Protein AF-A0A947FTN5-F1 (afdb_monomer_lite)

Radius of gyration: 24.8 Å; chains: 1; bounding box: 71×39×60 Å

pLDDT: mean 88.02, std 10.1, range [54.75, 98.0]

Foldseek 3Di:
DVVVVVVVVVVVCVVCVVVVVVVVVVVCLLVVQCVPQVVVCCVVDPPVPDDRRVSVVVVVVVVVVLVVCCVPPVSVVVVVVVLVVQCVDPVSVVVVVVVVVVVVVVPPDPPPFQPWDWDDDPNDTDTDGHPDD

Secondary structure (DSSP, 8-state):
-HHHHHHHHHHHHHHHHHHHHHHHHHHHHHHHHHHHHHHHHHHHS-GGG--TTHHHHHHHHHHHHHHHHTTSHHHHHHHHHHHHHHHHSTTHHHHHHHHHHHHHHHS------PPEEEEEETTEEEEEE----

Structure (mmCIF, N/CA/C/O backbone):
data_AF-A0A947FTN5-F1
#
_entry.id   AF-A0A947FTN5-F1
#
loop_
_atom_site.group_PDB
_atom_site.id
_atom_site.type_symbol
_atom_site.label_atom_id
_atom_site.label_alt_id
_atom_site.label_comp_id
_atom_site.label_asym_id
_atom_site.label_entity_id
_atom_site.label_seq_id
_atom_site.pdbx_PDB_ins_code
_atom_site.Cartn_x
_atom_site.Cartn_y
_atom_site.Cartn_z
_atom_site.occupancy
_atom_site.B_iso_or_equiv
_atom_site.auth_seq_id
_atom_site.auth_comp_id
_atom_site.auth_asym_id
_atom_site.auth_atom_id
_atom_site.pdbx_PDB_model_num
ATOM 1 N N . MET A 1 1 ? 22.599 9.149 31.351 1.00 59.62 1 MET A N 1
ATOM 2 C CA . MET A 1 1 ? 23.101 9.427 29.983 1.00 59.62 1 MET A CA 1
ATOM 3 C C . MET A 1 1 ? 22.448 8.566 28.904 1.00 59.62 1 MET A C 1
ATOM 5 O O . MET A 1 1 ? 21.858 9.151 28.008 1.00 59.62 1 MET A O 1
ATOM 9 N N . PHE A 1 2 ? 22.464 7.227 28.989 1.00 62.53 2 PHE A N 1
ATOM 10 C CA . PHE A 1 2 ? 21.884 6.349 27.950 1.00 62.53 2 PHE A CA 1
ATOM 11 C C . PHE A 1 2 ? 20.421 6.659 27.582 1.00 62.53 2 PHE A C 1
ATOM 13 O O . PHE A 1 2 ? 20.088 6.705 26.404 1.00 62.53 2 PHE A O 1
ATOM 20 N N . LYS A 1 3 ? 19.570 6.993 28.565 1.00 70.06 3 LYS A N 1
ATOM 21 C CA . LYS A 1 3 ? 18.168 7.387 28.317 1.00 70.06 3 LYS A CA 1
ATOM 22 C C . LYS A 1 3 ? 18.025 8.621 27.411 1.00 70.06 3 LYS A C 1
ATOM 24 O O . LYS A 1 3 ? 17.084 8.684 26.628 1.00 70.06 3 LYS A O 1
ATOM 29 N N . SER A 1 4 ? 18.950 9.581 27.489 1.00 78.25 4 SER A N 1
ATOM 30 C CA . SER A 1 4 ? 18.897 10.800 26.670 1.00 78.25 4 SER A CA 1
ATOM 31 C C . SER A 1 4 ? 19.336 10.536 25.232 1.00 78.25 4 SER A C 1
ATOM 33 O O . SER A 1 4 ? 18.697 11.026 24.309 1.00 78.25 4 SER A O 1
ATOM 35 N N . VAL A 1 5 ? 20.369 9.709 25.036 1.00 87.62 5 VAL A N 1
ATOM 36 C CA . VAL A 1 5 ? 20.842 9.324 23.696 1.00 87.62 5 VAL A CA 1
ATOM 37 C C . VAL A 1 5 ? 19.778 8.503 22.966 1.00 87.62 5 VAL A C 1
ATOM 39 O O . VAL A 1 5 ? 19.420 8.834 21.839 1.00 87.62 5 VAL A O 1
ATOM 42 N N . SER A 1 6 ? 19.196 7.494 23.627 1.00 88.69 6 SER A N 1
ATOM 43 C CA . SER A 1 6 ? 18.108 6.698 23.047 1.00 88.69 6 SER A CA 1
ATOM 44 C C . SER A 1 6 ? 16.892 7.553 22.703 1.00 88.69 6 SER A C 1
ATOM 46 O O . SER A 1 6 ? 16.314 7.374 21.638 1.00 88.69 6 SER A O 1
ATOM 48 N N . LYS A 1 7 ? 16.525 8.520 23.556 1.00 92.56 7 LYS A N 1
ATOM 49 C CA . LYS A 1 7 ? 15.414 9.438 23.273 1.00 92.56 7 LYS A CA 1
ATOM 50 C C . LYS A 1 7 ? 15.676 10.266 22.014 1.00 92.56 7 LYS A C 1
ATOM 52 O O . LYS A 1 7 ? 14.790 10.366 21.181 1.00 92.56 7 LYS A O 1
ATOM 57 N N . ILE A 1 8 ? 16.879 10.817 21.853 1.00 92.94 8 ILE A N 1
ATOM 58 C CA . ILE A 1 8 ? 17.237 11.620 20.672 1.00 92.94 8 ILE A CA 1
ATOM 59 C C . ILE A 1 8 ? 17.200 10.765 19.396 1.00 92.94 8 ILE A C 1
ATOM 61 O O . ILE A 1 8 ? 16.615 11.191 18.403 1.00 92.94 8 ILE A O 1
ATOM 65 N N . LEU A 1 9 ? 17.752 9.547 19.435 1.00 94.31 9 LEU A N 1
ATOM 66 C CA . LEU A 1 9 ? 17.729 8.625 18.294 1.00 94.31 9 LEU A CA 1
ATOM 67 C C . LEU A 1 9 ? 16.308 8.187 17.921 1.00 94.31 9 LEU A C 1
ATOM 69 O O . LEU A 1 9 ? 15.956 8.219 16.746 1.00 94.31 9 LEU A O 1
ATOM 73 N N . ILE A 1 10 ? 15.480 7.822 18.905 1.00 95.38 10 ILE A N 1
ATOM 74 C CA . ILE A 1 10 ? 14.082 7.429 18.675 1.00 95.38 10 ILE A CA 1
ATOM 75 C C . ILE A 1 10 ? 13.289 8.602 18.099 1.00 95.38 10 ILE A C 1
ATOM 77 O O . ILE A 1 10 ? 12.568 8.420 17.124 1.00 95.38 10 ILE A O 1
ATOM 81 N N . THR A 1 11 ? 13.452 9.811 18.644 1.00 94.38 11 THR A N 1
ATOM 82 C CA . THR A 1 11 ? 12.798 11.012 18.109 1.00 94.38 11 THR A CA 1
ATOM 83 C C . THR A 1 11 ? 13.216 11.268 16.662 1.00 94.38 11 THR A C 1
ATOM 85 O O . THR A 1 11 ? 12.353 11.476 15.812 1.00 94.38 11 THR A O 1
ATOM 88 N N . GLY A 1 12 ? 14.516 11.205 16.349 1.00 93.69 12 GLY A N 1
ATOM 89 C CA . GLY A 1 12 ? 15.010 11.351 14.977 1.00 93.69 12 GLY A CA 1
ATOM 90 C C . GLY A 1 12 ? 14.450 10.286 14.029 1.00 93.69 12 GLY A C 1
ATOM 91 O O . GLY A 1 12 ? 13.971 10.617 12.946 1.00 93.69 12 GLY A O 1
ATOM 92 N N . PHE A 1 13 ? 14.424 9.022 14.461 1.00 95.12 13 PHE A N 1
ATOM 93 C CA . PHE A 1 13 ? 13.866 7.920 13.678 1.00 95.12 13 PHE A CA 1
ATOM 94 C C . PHE A 1 13 ? 12.372 8.107 13.408 1.00 95.12 13 PHE A C 1
ATOM 96 O O . PHE A 1 13 ? 11.964 8.067 12.255 1.00 95.12 13 PHE A O 1
ATOM 103 N N . ILE A 1 14 ? 11.567 8.386 14.439 1.00 96.12 14 ILE A N 1
ATOM 104 C CA . ILE A 1 14 ? 10.121 8.634 14.307 1.00 96.12 14 ILE A CA 1
ATOM 105 C C . ILE A 1 14 ? 9.846 9.819 13.374 1.00 96.12 14 ILE A C 1
ATOM 107 O O . ILE A 1 14 ? 8.868 9.796 12.635 1.00 96.12 14 ILE A O 1
ATOM 111 N N . THR A 1 15 ? 10.716 10.831 13.373 1.00 96.25 15 THR A N 1
ATOM 112 C CA . THR A 1 15 ? 10.570 12.019 12.519 1.00 96.25 15 THR A CA 1
ATOM 113 C C . THR A 1 15 ? 10.845 11.700 11.047 1.00 96.25 15 THR A C 1
ATOM 115 O O . THR A 1 15 ? 10.141 12.189 10.168 1.00 96.25 15 THR A O 1
ATOM 118 N N . LEU A 1 16 ? 11.851 10.867 10.765 1.00 96.56 16 LEU A N 1
ATOM 119 C CA . LEU A 1 16 ? 12.217 10.465 9.402 1.00 96.56 16 LEU A CA 1
ATOM 120 C C . LEU A 1 16 ? 11.361 9.316 8.856 1.00 96.56 16 LEU A C 1
ATOM 122 O O . LEU A 1 16 ? 11.237 9.176 7.638 1.00 96.56 16 LEU A O 1
ATOM 126 N N . LEU A 1 17 ? 10.768 8.507 9.739 1.00 96.25 17 LEU A N 1
ATOM 127 C CA . LEU A 1 17 ? 10.007 7.310 9.389 1.00 96.25 17 LEU A CA 1
ATOM 128 C C . LEU A 1 17 ? 8.952 7.563 8.298 1.00 96.25 17 LEU A C 1
ATOM 130 O O . LEU A 1 17 ? 8.955 6.810 7.326 1.00 96.25 17 LEU A O 1
ATOM 134 N N . PRO A 1 18 ? 8.100 8.608 8.365 1.00 94.88 18 PRO A N 1
ATOM 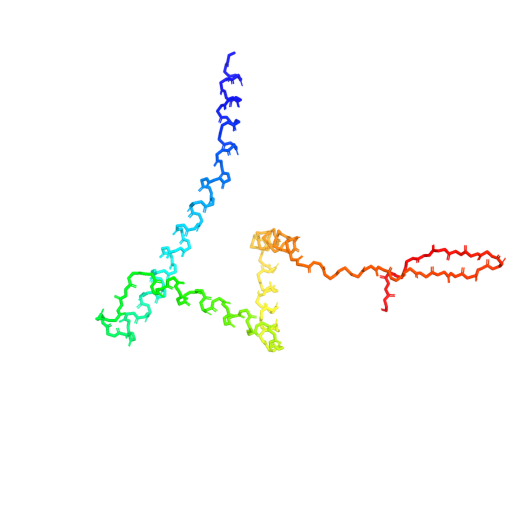135 C CA . PRO A 1 18 ? 7.067 8.826 7.353 1.00 94.88 18 PRO A CA 1
ATOM 136 C C . PRO A 1 18 ? 7.655 9.095 5.963 1.00 94.88 18 PRO A C 1
ATOM 138 O O . PRO A 1 18 ? 7.141 8.594 4.963 1.00 94.88 18 PRO A O 1
ATOM 141 N N . ILE A 1 19 ? 8.757 9.847 5.892 1.00 96.81 19 ILE A N 1
ATOM 142 C CA . ILE A 1 19 ? 9.411 10.220 4.630 1.00 96.81 19 ILE A CA 1
ATOM 143 C C . ILE A 1 19 ? 10.047 8.984 3.996 1.00 96.81 19 ILE A C 1
ATOM 145 O O . ILE A 1 19 ? 9.788 8.673 2.834 1.00 96.81 19 ILE A O 1
ATOM 149 N N . VAL A 1 20 ? 10.843 8.252 4.780 1.00 96.94 20 VAL A N 1
ATOM 150 C CA . VAL A 1 20 ? 11.516 7.031 4.321 1.00 96.94 20 VAL A CA 1
ATOM 151 C C . VAL A 1 20 ? 10.492 5.988 3.889 1.00 96.94 20 VAL A C 1
ATOM 153 O O . VAL A 1 20 ? 10.642 5.395 2.823 1.00 96.94 20 VAL A O 1
ATOM 156 N N . LEU A 1 21 ? 9.426 5.802 4.672 1.00 96.62 21 LEU A N 1
ATOM 157 C CA . LEU A 1 21 ? 8.365 4.855 4.353 1.00 96.62 21 LEU A CA 1
ATOM 158 C C . LEU A 1 21 ? 7.644 5.231 3.056 1.00 96.62 21 LEU A C 1
ATOM 160 O O . LEU A 1 21 ? 7.387 4.356 2.235 1.00 96.62 21 LEU A O 1
ATOM 164 N N . THR A 1 22 ? 7.371 6.518 2.836 1.00 96.31 22 THR A N 1
ATOM 165 C CA . THR A 1 22 ? 6.739 6.993 1.596 1.00 96.31 22 THR A CA 1
ATOM 166 C C . THR A 1 22 ? 7.616 6.697 0.381 1.00 96.31 22 THR A C 1
ATOM 168 O O . THR A 1 22 ? 7.147 6.099 -0.585 1.00 96.31 22 THR A O 1
ATOM 171 N N . ILE A 1 23 ? 8.903 7.057 0.438 1.00 97.81 23 ILE A N 1
ATOM 172 C CA . ILE A 1 23 ? 9.851 6.806 -0.659 1.00 97.81 23 ILE A CA 1
ATOM 173 C C . ILE A 1 23 ? 9.977 5.303 -0.927 1.00 97.81 23 ILE A C 1
ATOM 175 O O . ILE A 1 23 ? 9.925 4.874 -2.079 1.00 97.81 23 ILE A O 1
ATOM 179 N N . TYR A 1 24 ? 10.099 4.501 0.133 1.00 98.00 24 TYR A N 1
ATOM 180 C CA . TYR A 1 24 ? 10.187 3.050 0.026 1.00 98.00 24 TYR A CA 1
ATOM 181 C C . TYR A 1 24 ? 8.940 2.447 -0.626 1.00 98.00 24 TYR A C 1
ATOM 183 O O . TYR A 1 24 ? 9.070 1.646 -1.548 1.00 98.00 24 TYR A O 1
ATOM 191 N N . LEU A 1 25 ? 7.740 2.851 -0.196 1.00 96.50 25 LEU A N 1
ATOM 192 C CA . LEU A 1 25 ? 6.483 2.363 -0.766 1.00 96.50 25 LEU A CA 1
ATOM 193 C C . LEU A 1 25 ? 6.354 2.723 -2.247 1.00 96.50 25 LEU A C 1
ATOM 195 O O . LEU A 1 25 ? 6.007 1.859 -3.049 1.00 96.50 25 LEU A O 1
ATOM 199 N N . LEU A 1 26 ? 6.671 3.965 -2.626 1.00 95.69 26 LEU A N 1
ATOM 200 C CA . LEU A 1 26 ? 6.634 4.392 -4.026 1.00 95.69 26 LEU A CA 1
ATOM 201 C C . LEU A 1 26 ? 7.613 3.591 -4.887 1.00 95.69 26 LEU A C 1
ATOM 203 O O . LEU A 1 26 ? 7.235 3.105 -5.953 1.00 95.69 26 LEU A O 1
ATOM 207 N N . TYR A 1 27 ? 8.846 3.403 -4.411 1.00 96.12 27 TYR A N 1
ATOM 208 C CA . TYR A 1 27 ? 9.838 2.583 -5.100 1.00 96.12 27 TYR A CA 1
ATOM 209 C C . TYR A 1 27 ? 9.375 1.127 -5.231 1.00 96.12 27 TYR A C 1
ATOM 211 O O . TYR A 1 27 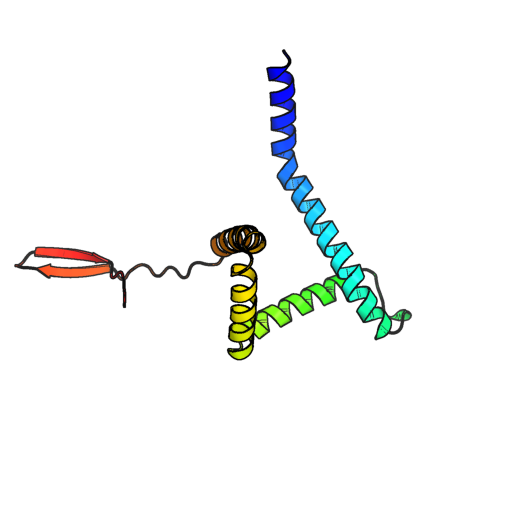? 9.441 0.549 -6.316 1.00 96.12 27 TYR A O 1
ATOM 219 N N . TRP A 1 28 ? 8.850 0.545 -4.150 1.00 96.38 28 TRP A N 1
ATOM 220 C CA . TRP A 1 28 ? 8.355 -0.829 -4.137 1.00 96.38 28 TRP A CA 1
ATOM 221 C C . TRP A 1 28 ? 7.200 -1.034 -5.123 1.00 96.38 28 TRP A C 1
ATOM 223 O O . TRP A 1 28 ? 7.230 -1.995 -5.892 1.00 96.38 28 TRP A O 1
ATOM 233 N N . ILE A 1 29 ? 6.226 -0.117 -5.168 1.00 94.12 29 ILE A N 1
ATOM 234 C CA . ILE A 1 29 ? 5.109 -0.169 -6.125 1.00 94.12 29 ILE A CA 1
ATOM 235 C C . ILE A 1 29 ? 5.623 -0.042 -7.561 1.00 94.12 29 ILE A C 1
ATOM 237 O O . ILE A 1 29 ? 5.232 -0.838 -8.413 1.00 94.12 29 ILE A O 1
ATOM 241 N N . ALA A 1 30 ? 6.506 0.922 -7.837 1.00 92.56 30 ALA A N 1
ATOM 242 C CA . ALA A 1 30 ? 7.028 1.153 -9.182 1.00 92.56 30 ALA A CA 1
ATOM 243 C C . ALA A 1 30 ? 7.792 -0.069 -9.711 1.00 92.56 30 ALA A C 1
ATOM 245 O O . ALA A 1 30 ? 7.512 -0.543 -10.811 1.00 92.56 30 ALA A O 1
ATOM 246 N N . VAL A 1 31 ? 8.701 -0.626 -8.906 1.00 93.81 31 VAL A N 1
ATOM 247 C CA . VAL A 1 31 ? 9.500 -1.799 -9.284 1.00 93.81 31 VAL A CA 1
ATOM 248 C C . VAL A 1 31 ? 8.633 -3.044 -9.415 1.00 93.81 31 VAL A C 1
ATOM 250 O O . VAL A 1 31 ? 8.764 -3.768 -10.397 1.00 93.81 31 VAL A O 1
ATOM 253 N N . THR A 1 32 ? 7.728 -3.290 -8.466 1.00 93.75 32 THR A N 1
ATOM 254 C CA . THR A 1 32 ? 6.860 -4.475 -8.509 1.00 93.75 32 THR A CA 1
ATOM 255 C C . THR A 1 32 ? 5.918 -4.414 -9.709 1.00 93.75 32 THR A C 1
ATOM 257 O O . THR A 1 32 ? 5.771 -5.400 -10.427 1.00 93.75 32 THR A O 1
ATOM 260 N N . SER A 1 33 ? 5.317 -3.252 -9.974 1.00 92.88 33 SER A N 1
ATOM 261 C CA . SER A 1 33 ? 4.443 -3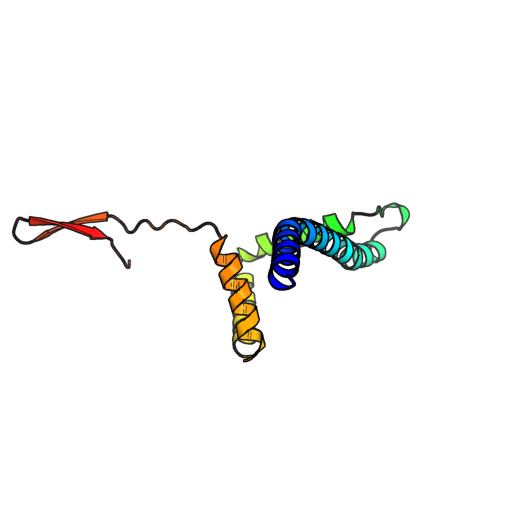.064 -11.133 1.00 92.88 33 SER A CA 1
ATOM 262 C C . SER A 1 33 ? 5.209 -3.258 -12.443 1.00 92.88 33 SER A C 1
ATOM 264 O O . SER A 1 33 ? 4.768 -4.006 -13.313 1.00 92.88 33 SER A O 1
ATOM 266 N N . GLU A 1 34 ? 6.409 -2.683 -12.557 1.00 92.06 34 GLU A N 1
ATOM 267 C CA . GLU A 1 34 ? 7.274 -2.875 -13.722 1.00 92.06 34 GLU A CA 1
ATOM 268 C C . GLU A 1 34 ? 7.689 -4.342 -13.908 1.00 92.06 34 GLU A C 1
ATOM 270 O O . GLU A 1 34 ? 7.687 -4.844 -15.027 1.00 92.06 34 GLU A O 1
ATOM 275 N N . GLN A 1 35 ? 7.996 -5.067 -12.833 1.00 91.00 35 GLN A N 1
ATOM 276 C CA . GLN A 1 35 ? 8.364 -6.481 -12.914 1.00 91.00 35 GLN A CA 1
ATOM 277 C C . GLN A 1 35 ? 7.192 -7.358 -13.358 1.00 91.00 35 GLN A C 1
ATOM 279 O O . GLN A 1 35 ? 7.349 -8.169 -14.268 1.00 91.00 35 GLN A O 1
ATOM 284 N N . VAL A 1 36 ? 6.016 -7.195 -12.745 1.00 90.81 36 VAL A N 1
ATOM 285 C CA . VAL A 1 36 ? 4.853 -8.050 -13.022 1.00 90.81 36 VAL A CA 1
ATOM 286 C C . VAL A 1 36 ? 4.216 -7.677 -14.361 1.00 90.81 36 VAL A C 1
ATOM 288 O O . VAL A 1 36 ? 4.077 -8.520 -15.248 1.00 90.81 36 VAL A O 1
ATOM 291 N N . MET A 1 37 ? 3.847 -6.407 -14.532 1.00 90.38 37 MET A N 1
ATOM 292 C CA . MET A 1 37 ? 3.159 -5.936 -15.736 1.00 90.38 37 MET A CA 1
ATOM 293 C C . MET A 1 37 ? 4.122 -5.801 -16.906 1.00 90.38 37 MET A C 1
ATOM 295 O O . MET A 1 37 ? 3.776 -6.163 -18.024 1.00 90.38 37 MET A O 1
ATOM 299 N N . GLY A 1 38 ? 5.341 -5.318 -16.667 1.00 86.62 38 GLY A N 1
ATOM 300 C CA . GLY A 1 38 ? 6.333 -5.172 -17.724 1.00 86.62 38 GLY A CA 1
ATOM 301 C C . GLY A 1 38 ? 6.765 -6.514 -18.304 1.00 86.62 38 GLY A C 1
ATOM 302 O O . GLY A 1 38 ? 6.876 -6.635 -19.522 1.00 86.62 38 GLY A O 1
ATOM 303 N N . SER A 1 39 ? 6.911 -7.553 -17.471 1.00 85.19 39 SER A N 1
ATOM 304 C CA . SER A 1 39 ? 7.137 -8.915 -17.968 1.00 85.19 39 SER A CA 1
ATOM 305 C C . SER A 1 39 ? 5.974 -9.392 -18.840 1.00 85.19 39 SER A C 1
ATOM 307 O O . SER A 1 39 ? 6.216 -9.820 -19.965 1.00 85.19 39 SER A O 1
ATOM 309 N N . ALA A 1 40 ? 4.725 -9.242 -18.383 1.00 86.62 40 ALA A N 1
ATOM 310 C CA . ALA A 1 40 ? 3.543 -9.612 -19.165 1.00 86.62 40 ALA A CA 1
ATOM 311 C C . ALA A 1 40 ? 3.448 -8.845 -20.498 1.00 86.62 40 ALA A C 1
ATOM 313 O O . ALA A 1 40 ? 3.133 -9.428 -21.533 1.00 86.62 40 ALA A O 1
ATOM 314 N N . LEU A 1 41 ? 3.773 -7.550 -20.493 1.00 85.44 41 LEU A N 1
ATOM 315 C CA . LEU A 1 41 ? 3.776 -6.708 -21.686 1.00 85.44 41 LEU A CA 1
ATOM 316 C C . LEU A 1 41 ? 4.846 -7.126 -22.690 1.00 85.44 41 LEU A C 1
ATOM 318 O O . LEU A 1 41 ? 4.551 -7.152 -23.877 1.00 85.44 41 LEU A O 1
ATOM 322 N N . ARG A 1 42 ? 6.054 -7.495 -22.250 1.00 82.94 42 ARG A N 1
ATOM 323 C CA . ARG A 1 42 ? 7.127 -7.962 -23.150 1.00 82.94 42 ARG A CA 1
ATOM 324 C C . ARG A 1 42 ? 6.797 -9.274 -23.863 1.00 82.94 42 ARG A C 1
ATOM 326 O O . ARG A 1 42 ? 7.347 -9.528 -24.925 1.00 82.94 42 ARG A O 1
ATOM 333 N N . PHE A 1 43 ? 5.898 -10.094 -23.316 1.00 82.00 43 PHE A N 1
ATOM 334 C CA . PHE A 1 43 ? 5.402 -11.283 -24.020 1.00 82.00 43 PHE A CA 1
ATOM 335 C C . PHE A 1 43 ? 4.436 -10.949 -25.164 1.00 82.00 43 PHE A C 1
ATOM 337 O O . PHE A 1 43 ? 4.281 -11.752 -26.080 1.00 82.00 43 PHE A O 1
ATOM 344 N N . ILE A 1 44 ? 3.766 -9.796 -25.104 1.00 82.00 44 ILE A N 1
ATOM 345 C CA . ILE A 1 44 ? 2.700 -9.411 -26.041 1.00 82.00 44 ILE A CA 1
ATOM 346 C C . ILE A 1 44 ? 3.188 -8.339 -27.029 1.00 82.00 44 ILE A C 1
ATOM 348 O O . ILE A 1 44 ? 2.774 -8.328 -28.187 1.00 82.00 44 ILE A O 1
ATOM 352 N N . LEU A 1 45 ? 4.061 -7.434 -26.582 1.00 78.25 45 LEU A N 1
ATOM 353 C CA . LEU A 1 45 ? 4.584 -6.310 -27.351 1.00 78.25 45 LEU A CA 1
ATOM 354 C C . LEU A 1 45 ? 5.995 -6.609 -27.880 1.00 78.25 45 LEU A C 1
ATOM 356 O O . LEU A 1 45 ? 6.820 -7.143 -27.139 1.00 78.25 45 LEU A O 1
ATOM 360 N N . PRO A 1 46 ? 6.318 -6.197 -29.120 1.00 75.94 46 PRO A N 1
ATOM 361 C CA . PRO A 1 46 ? 7.687 -6.222 -29.627 1.00 75.94 46 PRO A CA 1
ATOM 362 C C . PRO A 1 46 ? 8.629 -5.414 -28.723 1.00 75.94 46 PRO A C 1
ATOM 364 O O . PRO A 1 46 ? 8.282 -4.309 -28.299 1.00 75.94 46 PRO A O 1
ATOM 367 N N . GLU A 1 47 ? 9.846 -5.914 -28.483 1.00 70.19 47 GLU A N 1
ATOM 368 C CA . GLU A 1 47 ? 10.828 -5.257 -27.598 1.00 70.19 47 GLU A CA 1
ATOM 369 C C . GLU A 1 47 ? 11.128 -3.802 -27.998 1.00 70.19 47 GLU A C 1
ATOM 371 O O . GLU A 1 47 ? 11.391 -2.965 -27.140 1.00 70.19 47 GLU A O 1
ATOM 376 N N . ALA A 1 48 ? 10.996 -3.470 -29.286 1.00 68.00 48 ALA A N 1
ATOM 377 C CA . ALA A 1 48 ? 11.200 -2.122 -29.814 1.00 68.00 48 ALA A CA 1
ATOM 378 C C . ALA A 1 48 ? 10.195 -1.072 -29.295 1.00 68.00 48 ALA A C 1
ATOM 380 O O . ALA A 1 48 ? 10.459 0.123 -29.396 1.00 68.00 48 ALA A O 1
ATOM 381 N N . THR A 1 49 ? 9.041 -1.486 -28.762 1.00 73.19 49 THR A N 1
ATOM 382 C CA . THR A 1 49 ? 7.998 -0.578 -28.244 1.00 73.19 49 THR A CA 1
ATOM 383 C C . THR A 1 49 ? 8.028 -0.470 -26.716 1.00 73.19 49 THR A C 1
ATOM 385 O O . THR A 1 49 ? 7.324 0.355 -26.135 1.00 73.19 49 THR A O 1
ATOM 388 N N . TYR A 1 50 ? 8.844 -1.285 -26.044 1.00 77.56 50 TYR A N 1
ATOM 389 C CA . TYR A 1 50 ? 8.915 -1.305 -24.591 1.00 77.56 50 TYR A CA 1
ATOM 390 C C . TY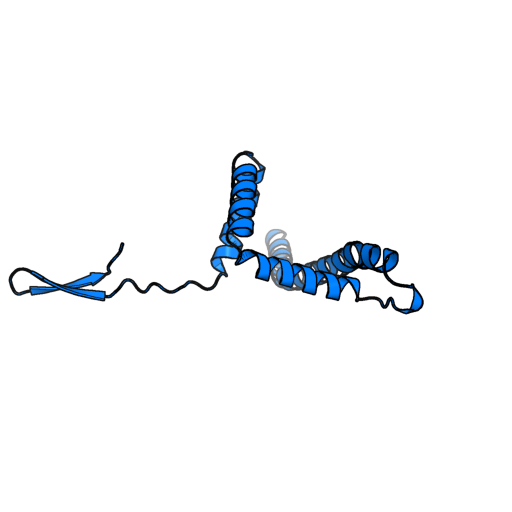R A 1 50 ? 9.882 -0.239 -24.062 1.00 77.56 50 TYR A C 1
ATOM 392 O O . TYR A 1 50 ? 11.080 -0.277 -24.331 1.00 77.56 50 TYR A O 1
ATOM 400 N N . PHE A 1 51 ? 9.376 0.674 -23.234 1.00 81.25 51 PHE A N 1
ATOM 401 C CA . PHE A 1 51 ? 10.170 1.634 -22.470 1.00 81.25 51 PHE A CA 1
ATOM 402 C C . PHE A 1 51 ? 10.013 1.395 -20.959 1.00 81.25 51 PHE A C 1
ATOM 404 O O . PHE A 1 51 ? 8.911 1.066 -20.507 1.00 81.25 51 PHE A O 1
ATOM 411 N N . PRO A 1 52 ? 11.082 1.569 -20.158 1.00 79.06 52 PRO A N 1
ATOM 412 C CA . PRO A 1 52 ? 10.994 1.464 -18.704 1.00 79.06 52 PRO A CA 1
ATOM 413 C C . PRO A 1 52 ? 9.910 2.396 -18.144 1.00 79.06 52 PRO A C 1
ATOM 415 O O . PRO A 1 52 ? 9.932 3.597 -18.408 1.00 79.06 52 PRO A O 1
ATOM 418 N N . GLY A 1 53 ? 8.955 1.840 -17.394 1.00 84.12 53 GLY A N 1
ATOM 419 C CA . GLY A 1 53 ? 7.810 2.569 -16.827 1.00 84.12 53 GLY A CA 1
ATOM 420 C C . GLY A 1 53 ? 6.457 2.243 -17.473 1.00 84.12 53 GLY A C 1
ATOM 421 O O . GLY A 1 53 ? 5.413 2.584 -16.911 1.00 84.12 53 GLY A O 1
ATOM 422 N N . LEU A 1 54 ? 6.440 1.534 -18.608 1.00 88.62 54 LEU A N 1
ATOM 423 C CA . LEU A 1 54 ? 5.206 1.010 -19.210 1.00 88.62 54 LEU A CA 1
ATOM 424 C C . LEU A 1 54 ? 4.489 0.017 -18.297 1.00 88.62 54 LEU A C 1
ATOM 426 O O . LEU A 1 54 ? 3.262 0.030 -18.233 1.00 88.62 54 LEU A O 1
ATOM 430 N N . GLY A 1 55 ? 5.234 -0.821 -17.573 1.00 89.88 55 GLY A N 1
ATOM 431 C CA . GLY A 1 55 ? 4.650 -1.751 -16.615 1.00 89.88 55 GLY A CA 1
ATOM 432 C C . GLY A 1 55 ? 3.982 -1.004 -15.463 1.00 89.88 55 GLY A C 1
ATOM 433 O O . GLY A 1 55 ? 2.849 -1.320 -15.106 1.00 89.88 55 GLY A O 1
ATOM 434 N N . MET A 1 56 ? 4.611 0.064 -14.961 1.00 93.12 56 MET A N 1
ATOM 435 C CA . MET A 1 56 ? 3.992 0.947 -13.965 1.00 93.12 56 MET A CA 1
ATOM 436 C C . MET A 1 56 ? 2.666 1.549 -14.459 1.00 93.12 56 MET A C 1
ATOM 438 O O . MET A 1 56 ? 1.666 1.479 -13.740 1.00 93.12 56 MET A O 1
ATOM 442 N N . LEU A 1 57 ? 2.638 2.094 -15.681 1.00 92.44 57 LEU A N 1
ATOM 443 C CA . LEU A 1 57 ? 1.420 2.640 -16.295 1.00 92.44 57 LEU A CA 1
ATOM 444 C C . LEU A 1 57 ? 0.338 1.574 -16.483 1.00 92.44 57 LEU A C 1
ATOM 446 O O . LEU A 1 57 ? -0.820 1.806 -16.140 1.00 92.44 57 LEU A O 1
ATOM 450 N N . ALA A 1 58 ? 0.705 0.396 -16.982 1.00 91.81 58 ALA A N 1
ATOM 451 C CA . ALA A 1 58 ? -0.229 -0.708 -17.150 1.00 91.81 58 ALA A CA 1
ATOM 452 C C . ALA A 1 58 ? -0.807 -1.177 -15.810 1.00 91.81 58 ALA A C 1
ATOM 454 O O . ALA A 1 58 ? -2.006 -1.428 -15.726 1.00 91.81 58 ALA A O 1
ATOM 455 N N . GLY A 1 59 ? -0.001 -1.215 -14.746 1.00 93.81 59 GLY A N 1
ATOM 456 C CA . GLY A 1 59 ? -0.487 -1.505 -13.398 1.00 93.81 59 GLY A CA 1
ATOM 457 C C . GLY A 1 59 ? -1.493 -0.465 -12.901 1.00 93.81 59 GLY A C 1
ATOM 458 O O . GLY A 1 59 ? -2.530 -0.832 -12.354 1.00 93.81 59 GLY A O 1
ATOM 459 N N . LEU A 1 60 ? -1.245 0.824 -13.152 1.00 94.69 60 LEU A N 1
ATOM 460 C CA . LEU A 1 60 ? -2.197 1.902 -12.850 1.00 94.69 60 LEU A CA 1
ATOM 461 C C . LEU A 1 60 ? -3.525 1.722 -13.595 1.00 94.69 60 LEU A C 1
ATOM 463 O O . LEU A 1 60 ? -4.592 1.810 -12.987 1.00 94.69 60 LEU A O 1
ATOM 467 N N . VAL A 1 61 ? -3.464 1.423 -14.895 1.00 95.06 61 VAL A N 1
ATOM 468 C CA . VAL A 1 61 ? -4.653 1.139 -15.711 1.00 95.06 61 VAL A CA 1
ATOM 469 C C . VAL A 1 61 ? -5.389 -0.093 -15.188 1.00 95.06 61 VAL A C 1
ATOM 471 O O . VAL A 1 61 ? -6.611 -0.067 -15.068 1.00 95.06 61 VAL A O 1
ATOM 474 N N . LEU A 1 62 ? -4.670 -1.153 -14.817 1.00 94.19 62 LEU A N 1
ATOM 475 C CA . LEU A 1 62 ? -5.262 -2.366 -14.261 1.00 94.19 62 LEU A CA 1
ATOM 476 C C . LEU A 1 62 ? -6.003 -2.078 -12.952 1.00 94.19 62 LEU A C 1
ATOM 478 O O . LEU A 1 62 ? -7.151 -2.490 -12.804 1.00 94.19 62 LEU A O 1
ATOM 482 N N . VAL A 1 63 ? -5.394 -1.328 -12.030 1.00 94.19 63 VAL A N 1
ATOM 483 C CA . VAL A 1 63 ? -6.049 -0.921 -10.775 1.00 94.19 63 VAL A CA 1
ATOM 484 C C . VAL A 1 63 ? -7.301 -0.090 -11.057 1.00 94.19 63 VAL A C 1
ATOM 486 O O . VAL A 1 63 ? -8.339 -0.321 -10.438 1.00 94.19 63 VAL A O 1
ATOM 489 N N . PHE A 1 64 ? -7.238 0.832 -12.020 1.00 95.00 64 PHE A N 1
ATOM 490 C CA . PHE A 1 64 ? -8.393 1.628 -12.428 1.00 95.00 64 PHE A CA 1
ATOM 491 C C . PHE A 1 64 ? -9.531 0.755 -12.975 1.00 95.00 64 PHE A C 1
ATOM 493 O O . PHE A 1 64 ? -10.676 0.898 -12.546 1.00 95.00 64 PHE A O 1
ATOM 500 N N . VAL A 1 65 ? -9.224 -0.195 -13.862 1.00 95.81 65 VAL A N 1
ATOM 501 C CA . VAL A 1 65 ? -10.209 -1.131 -14.422 1.00 95.81 65 VAL A CA 1
ATOM 502 C C . VAL A 1 65 ? -10.830 -1.997 -13.328 1.00 95.81 65 VAL A C 1
ATOM 504 O O . VAL A 1 65 ? -12.053 -2.118 -13.277 1.00 95.81 65 VAL A O 1
ATOM 507 N N . VAL A 1 66 ? -10.026 -2.544 -12.411 1.00 94.44 66 VAL A N 1
ATOM 508 C CA . VAL A 1 66 ? -10.534 -3.297 -11.252 1.00 94.44 66 VAL A CA 1
ATOM 509 C C . VAL A 1 66 ? -11.477 -2.425 -10.419 1.00 94.44 66 VAL A C 1
ATOM 511 O O . VAL A 1 66 ? -12.568 -2.871 -10.067 1.00 94.44 66 VAL A O 1
ATOM 514 N N . GLY A 1 67 ? -11.112 -1.166 -10.167 1.00 91.94 67 GLY A N 1
ATOM 515 C CA . GLY A 1 67 ? -11.962 -0.204 -9.464 1.00 91.94 67 GLY A CA 1
ATOM 516 C C . GLY A 1 67 ? -13.297 0.047 -10.170 1.00 91.94 67 GLY A C 1
ATOM 517 O O . GLY A 1 67 ? -14.344 0.034 -9.526 1.00 91.94 67 GLY A O 1
ATOM 518 N N . LEU A 1 68 ? -13.293 0.203 -11.496 1.00 94.25 68 LEU A N 1
ATOM 519 C CA . LEU A 1 68 ? -14.524 0.339 -12.280 1.00 94.25 68 LEU A CA 1
ATOM 520 C C . LEU A 1 68 ? -15.405 -0.910 -12.186 1.00 94.25 68 LEU A C 1
ATOM 522 O O . LEU A 1 68 ? -16.621 -0.793 -12.015 1.00 94.25 68 LEU A O 1
ATOM 526 N N . MET A 1 69 ? -14.794 -2.094 -12.253 1.00 95.50 69 MET A N 1
ATOM 527 C CA . MET A 1 69 ? -15.492 -3.376 -12.169 1.00 95.50 69 MET A CA 1
ATOM 528 C C . MET A 1 69 ? -16.199 -3.579 -10.827 1.00 95.50 69 MET A C 1
ATOM 530 O O . MET A 1 69 ? -17.221 -4.261 -10.796 1.00 95.50 69 MET A O 1
ATOM 534 N N . MET A 1 70 ? -15.737 -2.956 -9.737 1.00 91.75 70 MET A N 1
ATOM 535 C CA . MET A 1 70 ? -16.402 -3.041 -8.428 1.00 91.75 70 MET A CA 1
ATOM 536 C C . MET A 1 70 ? -17.834 -2.484 -8.416 1.00 91.75 70 MET A C 1
ATOM 538 O O . MET A 1 70 ? -18.609 -2.834 -7.526 1.00 91.75 70 MET A O 1
ATOM 542 N N . ASN A 1 71 ? -18.219 -1.670 -9.406 1.00 89.88 71 ASN A N 1
ATOM 543 C CA . ASN A 1 71 ? -19.603 -1.212 -9.566 1.00 89.88 71 ASN A CA 1
ATOM 544 C C . ASN A 1 71 ? -20.543 -2.317 -10.078 1.00 89.88 71 ASN A C 1
ATOM 546 O O . ASN A 1 71 ? -21.762 -2.202 -9.954 1.00 89.88 71 ASN A O 1
ATOM 550 N N . ALA A 1 72 ? -20.001 -3.394 -10.652 1.00 94.69 72 ALA A N 1
ATOM 551 C CA . ALA A 1 72 ? -20.797 -4.512 -11.125 1.00 94.69 72 ALA A CA 1
ATOM 552 C C . ALA A 1 72 ? -21.216 -5.405 -9.947 1.00 94.69 72 ALA A C 1
ATOM 554 O O . ALA A 1 72 ? -20.380 -5.868 -9.168 1.00 94.69 72 ALA A O 1
ATOM 555 N N . TYR A 1 73 ? -22.515 -5.707 -9.850 1.00 93.69 73 TYR A N 1
ATOM 556 C CA . TYR A 1 73 ? -23.075 -6.517 -8.760 1.00 93.69 73 TYR A CA 1
ATOM 557 C C . TYR A 1 73 ? -22.359 -7.867 -8.592 1.00 93.69 73 TYR A C 1
ATOM 559 O O . TYR A 1 73 ? -22.011 -8.253 -7.477 1.00 93.69 73 TYR A O 1
ATOM 567 N N . VAL A 1 74 ? -22.078 -8.552 -9.705 1.00 95.62 74 VAL A N 1
ATOM 568 C CA . VAL A 1 74 ? -21.395 -9.856 -9.708 1.00 95.62 74 VAL A CA 1
ATOM 569 C C . VAL A 1 74 ? -19.997 -9.755 -9.100 1.00 95.62 74 VAL A C 1
ATOM 571 O O . VAL A 1 74 ? -19.622 -10.583 -8.274 1.00 95.62 74 VAL A O 1
ATOM 574 N N . VAL A 1 75 ? -19.237 -8.721 -9.464 1.00 94.81 75 VAL A N 1
ATOM 575 C CA . VAL A 1 75 ? -17.873 -8.514 -8.961 1.00 94.81 75 VAL A CA 1
ATOM 576 C C . VAL A 1 75 ? -17.911 -8.232 -7.464 1.00 94.81 75 VAL A C 1
ATOM 578 O O . VAL A 1 75 ? -17.201 -8.885 -6.704 1.00 94.81 75 VAL A O 1
ATOM 581 N N . ARG A 1 76 ? -18.806 -7.344 -7.016 1.00 92.88 76 ARG A N 1
ATOM 582 C CA . ARG A 1 76 ? -18.992 -7.051 -5.590 1.00 92.88 76 ARG A CA 1
ATOM 583 C C . ARG A 1 76 ? -19.339 -8.307 -4.783 1.00 92.88 76 ARG A C 1
ATOM 585 O O . ARG A 1 76 ? -18.784 -8.503 -3.704 1.00 92.88 76 ARG A O 1
ATOM 592 N N . GLN A 1 77 ? -20.216 -9.161 -5.312 1.00 95.00 77 GLN A N 1
ATOM 593 C CA . GLN A 1 77 ? -20.592 -10.424 -4.673 1.00 95.00 77 GLN A CA 1
ATOM 594 C C . GLN A 1 77 ? -19.386 -11.368 -4.546 1.00 95.00 77 GLN A C 1
ATOM 596 O O . GLN A 1 77 ? -19.122 -11.888 -3.464 1.00 95.00 77 GLN A O 1
ATOM 601 N N . LEU A 1 78 ? -18.625 -11.563 -5.629 1.00 95.38 78 LEU A N 1
ATOM 602 C CA . LEU A 1 78 ? -17.442 -12.430 -5.636 1.00 95.38 78 LEU A CA 1
ATOM 603 C C . LEU A 1 78 ? -16.364 -11.944 -4.661 1.00 95.38 78 LEU A C 1
ATOM 605 O O . LEU A 1 78 ? -15.819 -12.744 -3.901 1.00 95.38 78 LEU A O 1
ATOM 609 N N . PHE A 1 79 ? -16.097 -10.637 -4.639 1.00 93.88 79 PHE A N 1
ATOM 610 C CA . PHE A 1 79 ? -15.163 -10.040 -3.686 1.00 93.88 79 PHE A CA 1
ATOM 611 C C . PHE A 1 79 ? -15.611 -10.258 -2.237 1.00 93.88 79 PHE A C 1
ATOM 613 O O . PHE A 1 79 ? -14.794 -10.659 -1.410 1.00 93.88 79 PHE A O 1
ATOM 620 N N . GLY A 1 80 ? -16.904 -10.085 -1.937 1.00 93.31 80 GLY A N 1
ATOM 621 C CA . GLY A 1 80 ? -17.451 -10.345 -0.603 1.00 93.31 80 GLY A CA 1
ATOM 622 C C . GLY A 1 80 ? -17.316 -11.808 -0.163 1.00 93.31 80 GLY A C 1
ATOM 623 O O . GLY A 1 80 ? -17.014 -12.081 0.997 1.00 93.31 80 GLY A O 1
ATOM 624 N N . LEU A 1 81 ? -17.472 -12.770 -1.080 1.00 95.12 81 LEU A N 1
ATOM 625 C CA . LEU A 1 81 ? -17.241 -14.190 -0.779 1.00 95.12 81 LEU A CA 1
ATOM 626 C C . LEU A 1 81 ? -15.766 -14.477 -0.459 1.00 95.12 81 LEU A C 1
ATOM 628 O O . LEU A 1 81 ? -15.469 -15.204 0.492 1.00 95.12 81 LEU A O 1
ATOM 632 N N . GLY A 1 82 ? -14.840 -13.889 -1.222 1.00 94.00 82 GLY A N 1
ATOM 633 C CA . GLY A 1 82 ? -13.404 -13.998 -0.954 1.00 94.00 82 GLY A CA 1
ATOM 634 C C . GLY A 1 82 ? -13.020 -13.387 0.394 1.00 94.00 82 GLY A C 1
ATOM 635 O O . GLY A 1 82 ? -12.290 -13.993 1.175 1.00 94.00 82 GLY A O 1
ATOM 636 N N . GLU A 1 83 ? -13.580 -12.225 0.713 1.00 93.38 83 GLU A N 1
ATOM 637 C CA . GLU A 1 83 ? -13.393 -11.557 1.998 1.00 93.38 83 GLU A CA 1
ATOM 638 C C . GLU A 1 83 ? -13.883 -12.428 3.170 1.00 93.38 83 GLU A C 1
ATOM 640 O O . GLU A 1 83 ? -13.160 -12.630 4.149 1.00 93.38 83 GLU A O 1
ATOM 645 N N . GLN A 1 84 ? -15.063 -13.045 3.049 1.00 94.25 84 GLN A N 1
ATOM 646 C CA . GLN A 1 84 ? -15.566 -13.988 4.054 1.00 94.25 84 GLN A CA 1
ATOM 647 C C . GLN A 1 84 ? -14.627 -15.182 4.265 1.00 94.25 84 GLN A C 1
ATOM 649 O O . GLN A 1 84 ? -14.472 -15.642 5.398 1.00 94.25 84 GLN A O 1
ATOM 654 N N . LEU A 1 85 ? -13.987 -15.684 3.204 1.00 95.00 85 LEU A N 1
ATOM 655 C CA . LEU A 1 85 ? -13.009 -16.766 3.312 1.00 95.00 85 LEU A CA 1
ATOM 656 C C . LEU A 1 85 ? -11.778 -16.328 4.119 1.00 95.00 85 LEU A C 1
ATOM 658 O O . LEU A 1 85 ? -11.344 -17.057 5.012 1.00 95.00 85 LEU A O 1
ATOM 662 N N . LEU A 1 86 ? -11.259 -15.12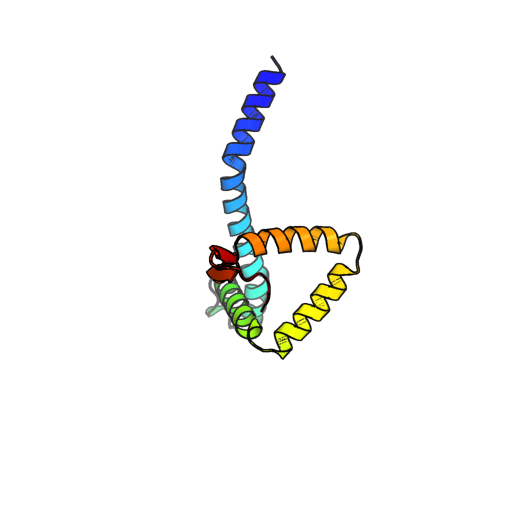3 3.866 1.00 94.25 86 LEU A N 1
ATOM 663 C CA . LEU A 1 86 ? -10.135 -14.559 4.620 1.00 94.25 86 LEU A CA 1
ATOM 664 C C . LEU A 1 86 ? -10.483 -14.377 6.104 1.00 94.25 86 LEU A C 1
ATOM 666 O O . LEU A 1 86 ? -9.676 -14.707 6.976 1.00 94.25 86 LEU A O 1
ATOM 670 N N . TYR A 1 87 ? -11.708 -13.936 6.409 1.00 93.69 87 TYR A N 1
ATOM 671 C CA . TYR A 1 87 ? -12.181 -13.761 7.785 1.00 93.69 87 TYR A CA 1
ATOM 672 C C . TYR A 1 87 ? -12.339 -15.067 8.577 1.00 93.69 87 TYR A C 1
ATOM 674 O O . TYR A 1 87 ? -12.341 -15.033 9.812 1.00 93.69 87 TYR A O 1
ATOM 682 N N . ARG A 1 88 ? -12.442 -16.222 7.910 1.00 94.56 88 ARG A N 1
ATOM 683 C CA . ARG A 1 88 ? -12.518 -17.529 8.588 1.00 94.56 88 ARG A CA 1
ATOM 684 C C . ARG A 1 88 ? -11.176 -17.985 9.154 1.00 94.56 88 ARG A C 1
ATOM 686 O O . ARG A 1 88 ? -11.158 -18.763 10.105 1.00 94.56 88 ARG A O 1
ATOM 693 N N . LEU A 1 89 ? -10.059 -17.505 8.611 1.00 95.06 89 LEU A N 1
ATOM 694 C CA . LEU A 1 89 ? -8.727 -17.944 9.019 1.00 95.06 89 LEU A CA 1
ATOM 695 C C . LEU A 1 89 ? -8.240 -17.118 10.226 1.00 95.06 89 LEU A C 1
ATOM 697 O O . LEU A 1 89 ? -8.071 -15.905 10.106 1.00 95.06 89 LEU A O 1
ATOM 701 N N . PRO A 1 90 ? -7.996 -17.733 11.402 1.00 86.62 90 PRO A N 1
ATOM 702 C CA . PRO A 1 90 ? -7.850 -17.018 12.674 1.00 86.62 90 PRO A CA 1
ATOM 703 C C . PRO A 1 90 ? -6.669 -16.040 12.740 1.00 86.62 90 PRO A C 1
ATOM 705 O O . PRO A 1 90 ? -6.768 -15.042 13.448 1.00 86.62 90 PRO A O 1
ATOM 708 N N . LEU A 1 91 ? -5.588 -16.294 11.999 1.00 94.44 91 LEU A N 1
ATOM 709 C CA . LEU A 1 91 ? -4.440 -15.384 11.912 1.00 94.44 91 LEU A CA 1
ATOM 710 C C . LEU A 1 91 ? -4.643 -14.307 10.835 1.00 94.44 91 LEU A C 1
ATOM 712 O O . LEU A 1 91 ? -4.401 -13.127 11.079 1.00 94.44 91 LEU A O 1
ATOM 716 N N . ILE A 1 92 ? -5.140 -14.703 9.660 1.00 95.69 92 ILE A N 1
ATOM 717 C CA . ILE A 1 92 ? -5.301 -13.810 8.502 1.00 95.69 92 ILE A CA 1
ATOM 718 C C . ILE A 1 92 ? -6.390 -12.769 8.761 1.00 95.69 92 ILE A C 1
ATOM 720 O O . ILE A 1 92 ? -6.204 -11.596 8.440 1.00 95.69 92 ILE A O 1
ATOM 724 N N . LYS A 1 93 ? -7.490 -13.166 9.414 1.00 94.19 93 LYS A N 1
ATOM 725 C CA . LYS A 1 93 ? -8.617 -12.277 9.719 1.00 94.19 93 LYS A CA 1
ATOM 726 C C . LYS A 1 93 ? -8.199 -11.034 10.503 1.00 94.19 93 LYS A C 1
ATOM 728 O O . LYS A 1 93 ? -8.751 -9.964 10.274 1.00 94.19 93 LYS A O 1
ATOM 733 N N . THR A 1 94 ? -7.239 -11.169 11.419 1.00 94.69 94 THR A N 1
ATOM 734 C CA . THR A 1 94 ? -6.790 -10.072 12.287 1.00 94.69 94 THR A CA 1
ATOM 735 C C . THR A 1 94 ? -6.026 -9.033 11.477 1.00 94.69 94 THR A C 1
ATOM 737 O O . THR A 1 94 ? -6.298 -7.842 11.591 1.00 94.69 94 THR A O 1
ATOM 740 N N . VAL A 1 95 ? -5.118 -9.492 10.613 1.00 95.50 95 VAL A N 1
ATOM 741 C CA . VAL A 1 95 ? -4.323 -8.621 9.741 1.00 95.50 95 VAL A CA 1
ATOM 742 C C . VAL A 1 95 ? -5.218 -7.958 8.697 1.00 95.50 95 VAL A C 1
ATOM 744 O O . VAL A 1 95 ? -5.192 -6.739 8.559 1.00 95.50 95 VAL A O 1
ATOM 747 N N . TYR A 1 96 ? -6.066 -8.736 8.016 1.00 93.25 96 TYR A N 1
ATOM 748 C CA . TYR A 1 96 ? -6.976 -8.215 6.997 1.00 93.25 96 TYR A CA 1
ATOM 749 C C . TYR A 1 96 ? -7.939 -7.168 7.570 1.00 93.25 96 TYR A C 1
ATOM 751 O O . TYR A 1 96 ? -8.091 -6.102 6.981 1.00 93.25 96 TYR A O 1
ATOM 759 N N . ARG A 1 97 ? -8.525 -7.420 8.754 1.00 92.56 97 ARG A N 1
ATOM 760 C CA . ARG A 1 97 ? -9.398 -6.448 9.431 1.00 92.56 97 ARG A CA 1
ATOM 761 C C . ARG A 1 97 ? -8.675 -5.142 9.741 1.00 92.56 97 ARG A C 1
ATOM 763 O O . ARG A 1 97 ? -9.211 -4.088 9.444 1.00 92.56 97 ARG A O 1
ATOM 770 N N . ALA A 1 98 ? -7.463 -5.209 10.291 1.00 94.12 98 ALA A N 1
ATOM 771 C CA . ALA A 1 98 ? -6.710 -4.008 10.644 1.00 94.12 98 ALA A CA 1
ATOM 772 C C . ALA A 1 98 ? -6.436 -3.119 9.419 1.00 94.12 98 ALA A C 1
ATOM 774 O O . ALA A 1 98 ? -6.613 -1.905 9.488 1.00 94.12 98 ALA A O 1
ATOM 775 N N . PHE A 1 99 ? -6.056 -3.720 8.287 1.00 93.50 99 PHE A N 1
ATOM 776 C CA . PHE A 1 99 ? -5.898 -2.978 7.035 1.00 93.50 99 PHE A CA 1
ATOM 777 C C . PHE A 1 99 ? -7.230 -2.431 6.522 1.00 93.50 99 PHE A C 1
ATOM 779 O O . PHE A 1 99 ? -7.293 -1.268 6.134 1.00 93.50 99 PHE A O 1
ATOM 786 N N . ARG A 1 100 ? -8.291 -3.245 6.540 1.00 91.50 100 ARG A N 1
ATOM 787 C CA . ARG A 1 100 ? -9.628 -2.840 6.097 1.00 91.50 100 ARG A CA 1
ATOM 788 C C . ARG A 1 100 ? -10.126 -1.616 6.866 1.00 91.50 100 ARG A C 1
ATOM 790 O O . ARG A 1 100 ? -10.445 -0.611 6.241 1.00 91.50 100 ARG A O 1
ATOM 797 N N . ASP A 1 101 ? -10.086 -1.671 8.194 1.00 91.50 101 ASP A N 1
ATOM 798 C CA . ASP A 1 101 ? -10.522 -0.584 9.073 1.00 91.50 101 ASP A CA 1
ATOM 799 C C . ASP A 1 101 ? -9.681 0.686 8.855 1.00 91.50 101 ASP A C 1
ATOM 801 O O . ASP A 1 101 ? -10.214 1.797 8.819 1.00 91.50 101 ASP A O 1
ATOM 805 N N . PHE A 1 102 ? -8.365 0.530 8.660 1.00 93.00 102 PHE A N 1
ATOM 806 C CA . PHE A 1 102 ? -7.471 1.647 8.355 1.00 93.00 102 PHE A CA 1
ATOM 807 C C . PHE A 1 102 ? -7.854 2.342 7.043 1.00 93.00 102 PHE A C 1
ATOM 809 O O . PHE A 1 102 ? -7.919 3.565 7.009 1.00 93.00 102 PHE A O 1
ATOM 816 N N . PHE A 1 103 ? -8.142 1.596 5.972 1.00 90.88 103 PHE A N 1
ATOM 817 C CA . PHE A 1 103 ? -8.553 2.186 4.692 1.00 90.88 103 PHE A CA 1
ATOM 818 C C . PHE A 1 103 ? -9.985 2.736 4.714 1.00 90.88 103 PHE A C 1
ATOM 820 O O . PHE A 1 103 ? -10.245 3.787 4.122 1.00 90.88 103 PHE A O 1
ATOM 827 N N . ASP A 1 104 ? -10.909 2.080 5.418 1.00 88.06 104 ASP A N 1
ATOM 828 C CA . ASP A 1 104 ? -12.283 2.563 5.578 1.00 88.06 104 ASP A CA 1
ATOM 829 C C . ASP A 1 104 ? -12.314 3.904 6.343 1.00 88.06 104 ASP A C 1
ATOM 831 O O . ASP A 1 104 ? -13.151 4.757 6.048 1.00 88.06 104 ASP A O 1
ATOM 835 N N . PHE A 1 105 ? -11.354 4.163 7.243 1.00 89.31 105 PHE A N 1
ATOM 836 C CA . PHE A 1 105 ? -11.201 5.469 7.903 1.00 89.31 105 PHE A CA 1
ATOM 837 C C . PHE A 1 105 ? -10.921 6.623 6.924 1.00 89.31 105 PHE A C 1
ATOM 839 O O . PHE A 1 105 ? -11.407 7.734 7.139 1.00 89.31 105 PHE A O 1
ATOM 846 N N . PHE A 1 106 ? -10.171 6.369 5.848 1.00 87.56 106 PHE A N 1
ATOM 847 C CA . PHE A 1 106 ? -9.878 7.361 4.803 1.00 87.56 106 PHE A CA 1
ATOM 848 C C . PHE A 1 106 ? -10.921 7.387 3.682 1.00 87.56 106 PHE A C 1
ATOM 850 O O . PHE A 1 106 ? -10.845 8.239 2.794 1.00 87.56 106 PHE A O 1
ATOM 857 N N . SER A 1 107 ? -11.888 6.467 3.692 1.00 84.00 107 SER A N 1
ATOM 858 C CA . SER A 1 107 ? -12.947 6.451 2.689 1.00 84.00 107 SER A CA 1
ATOM 859 C C . SER A 1 107 ? -13.871 7.660 2.880 1.00 84.00 107 SER A C 1
ATOM 861 O O . SER A 1 107 ? -14.178 8.013 4.023 1.00 84.00 107 SER A O 1
ATOM 863 N N . PRO A 1 108 ? -14.347 8.304 1.795 1.00 76.25 108 PRO A N 1
ATOM 864 C CA . PRO A 1 108 ? -15.286 9.410 1.912 1.00 76.25 108 PRO A CA 1
ATOM 865 C C . PRO A 1 108 ? -16.532 8.925 2.653 1.00 76.25 108 PRO A C 1
ATOM 867 O O . PRO A 1 108 ? -17.303 8.113 2.133 1.00 76.25 108 PRO A O 1
ATOM 870 N N . LYS A 1 109 ? -16.733 9.401 3.886 1.00 69.69 109 LYS A N 1
ATOM 871 C CA . LYS A 1 109 ? -17.979 9.149 4.601 1.00 69.69 109 LYS A CA 1
ATOM 872 C C . LYS A 1 109 ? -19.081 9.842 3.811 1.00 69.69 109 LYS A C 1
ATOM 874 O O . LYS A 1 109 ? -19.044 11.057 3.636 1.00 69.69 109 LYS A O 1
ATOM 879 N N . LYS A 1 110 ? -20.077 9.083 3.347 1.00 58.91 110 LYS A N 1
ATOM 880 C CA . LYS A 1 110 ? -21.392 9.681 3.121 1.00 58.91 110 LYS A CA 1
ATOM 881 C C . LYS A 1 110 ? -21.836 10.155 4.495 1.00 58.91 110 LYS A C 1
ATOM 883 O O . LYS A 1 110 ? -22.158 9.328 5.346 1.00 58.91 110 LYS A O 1
ATOM 888 N N . GLU A 1 111 ? -21.736 11.454 4.747 1.00 59.75 111 GLU A N 1
ATOM 889 C CA . GLU A 1 111 ? -22.336 12.054 5.927 1.00 59.75 111 GLU A CA 1
ATOM 890 C C . GLU A 1 111 ? -23.848 11.873 5.801 1.00 59.75 111 GLU A C 1
ATOM 892 O O . GLU A 1 111 ? -24.563 12.719 5.275 1.00 59.75 111 GLU A O 1
ATOM 897 N N . ASN A 1 112 ? -24.345 10.736 6.283 1.00 57.50 112 ASN A N 1
ATOM 898 C CA . ASN A 1 112 ? -25.705 10.656 6.768 1.00 57.50 112 ASN A CA 1
ATOM 899 C C . ASN A 1 112 ? -25.710 11.491 8.048 1.00 57.50 112 ASN A C 1
ATOM 901 O O . ASN A 1 112 ? -25.596 10.954 9.150 1.00 57.50 112 ASN A O 1
ATOM 905 N N . PHE A 1 113 ? -25.768 12.819 7.910 1.00 57.69 113 PHE A N 1
ATOM 906 C CA . PHE A 1 113 ? -26.297 13.634 8.989 1.00 57.69 113 PHE A CA 1
ATOM 907 C C . PHE A 1 113 ? -27.655 13.020 9.303 1.00 57.69 113 PHE A C 1
ATOM 909 O O . PHE A 1 113 ? -28.546 13.051 8.454 1.00 57.69 113 PHE A O 1
ATOM 916 N N . GLY A 1 114 ? -27.775 12.366 10.463 1.00 64.88 114 GLY A N 1
ATOM 917 C CA . GLY A 1 114 ? -29.059 11.858 10.923 1.00 64.88 114 GLY A CA 1
ATOM 918 C C . GLY A 1 114 ? -30.055 12.998 10.778 1.00 64.88 114 GLY A C 1
ATOM 919 O O . GLY A 1 114 ? -29.775 14.110 11.230 1.00 64.88 114 GLY A O 1
ATOM 920 N N . GLN A 1 115 ? -31.144 12.764 10.051 1.00 75.69 115 GLN A N 1
ATOM 921 C CA . GLN A 1 115 ? -32.119 13.808 9.789 1.00 75.69 115 GLN A CA 1
ATOM 922 C C . GLN A 1 115 ? -32.565 14.377 11.138 1.00 75.69 115 GLN A C 1
ATOM 924 O O . GLN A 1 115 ? -33.058 13.640 11.999 1.00 75.69 115 GLN A O 1
ATOM 929 N N . VAL A 1 116 ? -32.321 15.673 11.344 1.00 83.62 116 VAL A N 1
ATOM 930 C CA . VAL A 1 116 ? -32.766 16.367 12.549 1.00 83.62 116 VAL A CA 1
ATOM 931 C C . VAL A 1 116 ? -34.267 16.541 12.420 1.00 83.62 116 VAL A C 1
ATOM 933 O O . VAL A 1 116 ? -34.750 17.156 11.470 1.00 83.62 116 VAL A O 1
ATOM 936 N N . VAL A 1 117 ? -35.005 15.978 13.366 1.00 85.88 117 VAL A N 1
ATOM 937 C CA . VAL A 1 117 ? -36.458 16.082 13.426 1.00 85.88 117 VAL A CA 1
ATOM 938 C C . VAL A 1 117 ? -36.875 16.803 14.693 1.00 85.88 117 VAL A C 1
ATOM 940 O O . VAL A 1 117 ? -36.270 16.633 15.752 1.00 85.88 117 VAL A O 1
ATOM 943 N N . ALA A 1 118 ? -37.927 17.604 14.575 1.00 89.81 118 ALA A N 1
ATOM 944 C CA . ALA A 1 118 ? -38.634 18.173 15.707 1.00 89.81 118 ALA A CA 1
ATOM 945 C C . ALA A 1 118 ? -39.932 17.384 15.909 1.00 89.81 118 ALA A C 1
ATOM 947 O O . ALA A 1 118 ? -40.725 17.236 14.979 1.00 89.81 118 ALA A O 1
ATOM 948 N N . VAL A 1 119 ? -40.142 16.856 17.113 1.00 88.81 119 VAL A N 1
ATOM 949 C CA . VAL A 1 119 ? -41.353 16.121 17.490 1.00 88.81 119 VAL A CA 1
ATOM 950 C C . VAL A 1 119 ? -42.086 16.910 18.565 1.00 88.81 119 VAL A C 1
ATOM 952 O O . VAL A 1 119 ? -41.494 17.292 19.574 1.00 88.81 119 VAL A O 1
ATOM 955 N N . ASN A 1 120 ? -43.385 17.139 18.369 1.00 90.25 120 ASN A N 1
ATOM 956 C CA . ASN A 1 120 ? -44.228 17.733 19.399 1.00 90.25 120 ASN A CA 1
ATOM 957 C C . ASN A 1 120 ? -44.730 16.637 20.348 1.00 90.25 120 ASN A C 1
ATOM 959 O O . ASN A 1 120 ? -45.451 15.730 19.928 1.00 90.25 120 ASN A O 1
ATOM 963 N N . PHE A 1 121 ? -44.372 16.723 21.628 1.00 87.69 121 PHE A N 1
ATOM 964 C CA . PHE A 1 121 ? -44.911 15.849 22.664 1.00 87.69 121 PHE A CA 1
ATOM 965 C C . PHE A 1 121 ? -45.512 16.683 23.790 1.00 87.69 121 PHE A C 1
ATOM 967 O O . PHE A 1 121 ? -44.805 17.389 24.507 1.00 87.69 121 PHE A O 1
ATOM 974 N N . ARG A 1 122 ? -46.835 16.577 23.963 1.00 87.06 122 ARG A N 1
ATOM 975 C CA . ARG A 1 122 ? -47.591 17.270 25.024 1.00 87.06 122 ARG A CA 1
ATOM 976 C C . ARG A 1 122 ? -47.349 18.790 25.053 1.00 87.06 122 ARG A C 1
ATOM 978 O O . ARG A 1 122 ? -47.273 19.377 26.127 1.00 87.06 122 ARG A O 1
ATOM 985 N N . GLY A 1 123 ? -47.230 19.421 23.883 1.00 89.19 123 GLY A N 1
ATOM 986 C CA . GLY A 1 123 ? -47.025 20.868 23.769 1.00 89.19 123 GLY A CA 1
ATOM 987 C C . GLY A 1 123 ? -45.573 21.328 23.929 1.00 89.19 123 GLY A C 1
ATOM 988 O O . GLY A 1 123 ? -45.331 22.529 23.927 1.00 89.19 123 GLY A O 1
ATOM 989 N N . MET A 1 124 ? -44.613 20.404 24.039 1.00 88.19 124 MET A N 1
ATOM 990 C CA . MET A 1 124 ? -43.178 20.699 24.005 1.00 88.19 124 MET A CA 1
ATOM 991 C C . MET A 1 124 ? -42.582 20.254 22.667 1.00 88.19 124 MET A C 1
ATOM 993 O O . MET A 1 124 ? -42.878 19.153 22.198 1.00 88.19 124 MET A O 1
ATOM 997 N N . GLU A 1 125 ? -41.727 21.086 22.071 1.00 90.62 125 GLU A N 1
ATOM 998 C CA . GLU A 1 125 ? -40.923 20.704 20.907 1.00 90.62 125 GLU A CA 1
ATOM 999 C C . GLU A 1 125 ? -39.629 20.026 21.357 1.00 90.62 125 GLU A C 1
ATOM 1001 O O . GLU A 1 125 ? -38.846 20.580 22.130 1.00 90.62 125 GLU A O 1
ATOM 1006 N N . LEU A 1 126 ? -39.413 18.805 20.87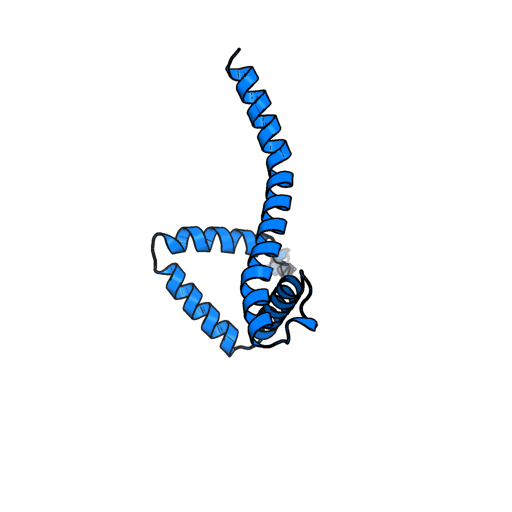5 1.00 90.94 126 LEU A N 1
ATOM 1007 C CA . LEU A 1 126 ? -38.238 17.994 21.163 1.00 90.94 126 LEU A CA 1
ATOM 1008 C C . LEU A 1 126 ? -37.438 17.807 19.876 1.00 90.94 126 LEU A C 1
ATOM 1010 O O . LEU A 1 126 ? -37.978 17.332 18.879 1.00 90.94 126 LEU A O 1
ATOM 1014 N N . VAL A 1 127 ? -36.152 18.152 19.905 1.00 90.31 127 VAL A N 1
ATOM 1015 C CA . VAL A 1 127 ? -35.232 17.943 18.780 1.00 90.31 127 VAL A CA 1
ATOM 1016 C C . VAL A 1 127 ? -34.535 16.595 18.945 1.00 90.31 127 VAL A C 1
ATOM 1018 O O . VAL A 1 127 ? -33.986 16.303 20.007 1.00 90.31 127 VAL A O 1
ATOM 1021 N N . GLY A 1 128 ? -34.545 15.777 17.896 1.00 84.12 128 GLY A N 1
ATOM 1022 C CA . GLY A 1 128 ? -33.911 14.462 17.876 1.00 84.12 128 GLY A CA 1
ATOM 1023 C C . GLY A 1 128 ? -33.286 14.136 16.523 1.00 84.12 128 GLY A C 1
ATOM 1024 O O . GLY A 1 128 ? -33.522 14.821 15.531 1.00 84.12 128 GLY A O 1
ATOM 1025 N N . PHE A 1 129 ? -32.485 13.075 16.488 1.00 86.31 129 PHE A N 1
ATOM 1026 C CA . PHE A 1 129 ? -31.872 12.551 15.268 1.00 86.31 129 PHE A CA 1
ATOM 1027 C C . PHE A 1 129 ? -32.535 11.224 14.899 1.00 86.31 129 PHE A C 1
ATOM 1029 O O . PHE A 1 129 ? -32.694 10.361 15.765 1.00 86.31 129 PHE A O 1
ATOM 1036 N N . ILE A 1 130 ? -32.886 11.036 13.625 1.00 77.62 130 ILE A N 1
ATOM 1037 C CA . ILE A 1 130 ? -33.287 9.717 13.119 1.00 77.62 130 ILE A CA 1
ATOM 1038 C C . ILE A 1 130 ? -32.043 8.823 13.052 1.00 77.62 130 ILE A C 1
ATOM 1040 O O . ILE A 1 130 ? -31.060 9.165 12.393 1.00 77.62 130 ILE A O 1
ATOM 1044 N N . THR A 1 131 ? -32.078 7.690 13.757 1.00 73.31 131 THR A N 1
ATOM 1045 C CA . THR A 1 131 ? -30.952 6.747 13.858 1.00 73.31 131 THR A CA 1
ATOM 1046 C C . THR A 1 131 ? -31.102 5.509 12.968 1.00 73.31 131 THR A C 1
ATOM 1048 O O . THR A 1 131 ? -30.103 4.826 12.744 1.00 73.31 131 THR A O 1
ATOM 1051 N N . GLN A 1 132 ? -32.303 5.231 12.440 1.00 60.69 132 GLN A N 1
ATOM 1052 C CA . GLN A 1 132 ? -32.603 4.166 11.469 1.00 60.69 132 GLN A CA 1
ATOM 1053 C C . GLN A 1 132 ? -33.779 4.600 10.573 1.00 60.69 132 GLN A C 1
ATOM 1055 O O . GLN A 1 132 ? -34.761 5.126 11.098 1.00 60.69 132 GLN A O 1
ATOM 1060 N N . GLU A 1 133 ? -33.660 4.396 9.255 1.00 54.75 133 GLU A N 1
ATOM 1061 C CA . GLU A 1 133 ? -34.789 4.400 8.300 1.00 54.75 133 GLU A CA 1
ATOM 1062 C C . GLU A 1 133 ? -35.408 3.003 8.191 1.00 54.75 133 GLU A C 1
ATOM 1064 O O . GLU A 1 133 ? -34.631 2.016 8.226 1.00 54.75 133 GLU A O 1
#

Sequence (133 aa):
MFKSVSKILITGFITLLPIVLTIYLLYWIAVTSEQVMGSALRFILPEATYFPGLGMLAGLVLVFVVGLMMNAYVVRQLFGLGEQLLYRLPLIKTVYRAFRDFFDFFSPKKENFGQVVAVNFRGMELVGFITQE